Protein AF-A0A327NRW1-F1 (afdb_monomer_lite)

pLDDT: mean 70.69, std 23.87, range [31.91, 97.56]

Organism: NCBI:txid2183553

Structure (mmCIF, N/CA/C/O backbone):
data_AF-A0A327NRW1-F1
#
_entry.id   AF-A0A327NRW1-F1
#
loop_
_atom_site.group_PDB
_atom_site.id
_atom_site.type_symbol
_atom_site.label_atom_id
_atom_site.label_alt_id
_atom_site.label_comp_id
_atom_site.label_asym_id
_atom_site.label_entity_id
_atom_site.label_seq_id
_atom_site.pdbx_PDB_ins_code
_atom_site.Cartn_x
_atom_site.Cartn_y
_atom_site.Cartn_z
_atom_site.occupancy
_atom_site.B_iso_or_equiv
_atom_site.auth_seq_id
_atom_site.auth_comp_id
_atom_site.auth_asym_id
_atom_site.auth_atom_id
_atom_site.pdbx_PDB_model_num
ATOM 1 N N . MET A 1 1 ? 20.428 17.747 -7.944 1.00 42.41 1 MET A N 1
ATOM 2 C CA . MET A 1 1 ? 18.966 17.755 -7.704 1.00 42.41 1 MET A CA 1
ATOM 3 C C . MET A 1 1 ? 18.517 16.409 -7.144 1.00 42.41 1 MET A C 1
ATOM 5 O O . MET A 1 1 ? 18.569 15.405 -7.851 1.00 42.41 1 MET A O 1
ATOM 9 N N . SER A 1 2 ? 18.181 16.353 -5.857 1.00 43.28 2 SER A N 1
ATOM 10 C CA . SER A 1 2 ? 17.461 15.231 -5.246 1.00 43.28 2 SER A CA 1
ATOM 11 C C . SER A 1 2 ? 15.963 15.453 -5.456 1.00 43.28 2 SER A C 1
ATOM 13 O O . SER A 1 2 ? 15.489 16.584 -5.390 1.00 43.28 2 SER A O 1
ATOM 15 N N . VAL A 1 3 ? 15.212 14.392 -5.738 1.00 49.16 3 VAL A N 1
ATOM 16 C CA . VAL A 1 3 ? 13.755 14.446 -5.592 1.00 49.16 3 VAL A CA 1
ATOM 17 C C . VAL A 1 3 ? 13.497 14.293 -4.098 1.00 49.16 3 VAL A C 1
ATOM 19 O O . VAL A 1 3 ? 13.682 13.207 -3.555 1.00 49.16 3 VAL A O 1
ATOM 22 N N . GLN A 1 4 ? 13.158 15.382 -3.407 1.00 65.25 4 GLN A N 1
ATOM 23 C CA . GLN A 1 4 ? 12.749 15.309 -2.005 1.00 65.25 4 GLN A CA 1
ATOM 24 C C . GLN A 1 4 ? 11.258 14.969 -1.968 1.00 65.25 4 GLN A C 1
ATOM 26 O O . GLN A 1 4 ? 10.399 15.845 -2.062 1.00 65.25 4 GLN A O 1
ATOM 31 N N . GLN A 1 5 ? 10.946 13.675 -1.908 1.00 73.31 5 GLN A N 1
ATOM 32 C CA . GLN A 1 5 ? 9.565 13.210 -1.843 1.00 73.31 5 GLN A CA 1
ATOM 33 C C . GLN A 1 5 ? 8.958 13.598 -0.487 1.00 73.31 5 GLN A C 1
ATOM 35 O O . GLN A 1 5 ? 9.492 13.244 0.563 1.00 73.31 5 GLN A O 1
ATOM 40 N N . LYS A 1 6 ? 7.832 14.317 -0.507 1.00 82.19 6 LYS A N 1
ATOM 41 C CA . LYS A 1 6 ? 6.993 14.525 0.679 1.00 82.19 6 LYS A CA 1
ATOM 42 C C . LYS A 1 6 ? 5.921 13.446 0.697 1.00 82.19 6 LYS A C 1
ATOM 44 O O . LYS A 1 6 ? 5.163 13.316 -0.260 1.00 82.19 6 LYS A O 1
ATOM 49 N N . LEU A 1 7 ? 5.883 12.669 1.770 1.00 84.94 7 LEU A N 1
ATOM 50 C CA . LEU A 1 7 ? 4.932 1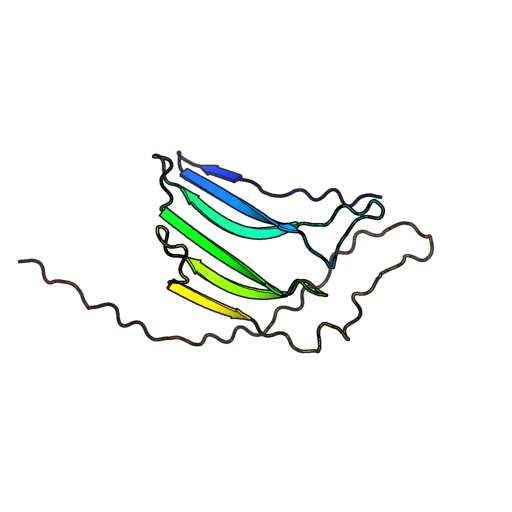1.579 1.951 1.00 84.94 7 LEU A CA 1
ATOM 51 C C . LEU A 1 7 ? 3.948 11.957 3.047 1.00 84.94 7 LEU A C 1
ATOM 53 O O . LEU A 1 7 ? 4.352 12.410 4.118 1.00 84.94 7 LEU A O 1
ATOM 57 N N . VAL A 1 8 ? 2.661 11.743 2.789 1.00 89.31 8 VAL A N 1
ATOM 58 C CA . VAL A 1 8 ? 1.665 11.758 3.858 1.00 89.31 8 VAL A CA 1
ATOM 59 C C . VAL A 1 8 ? 1.898 10.495 4.675 1.00 89.31 8 VAL A C 1
ATOM 61 O O . VAL A 1 8 ? 1.768 9.403 4.139 1.00 89.31 8 VAL A O 1
ATOM 64 N N . SER A 1 9 ? 2.283 10.636 5.941 1.00 91.50 9 SER A N 1
ATOM 65 C CA . SER A 1 9 ? 2.452 9.503 6.861 1.00 91.50 9 SER A CA 1
ATOM 66 C C . SER A 1 9 ? 1.175 9.230 7.650 1.00 91.50 9 SER A C 1
ATOM 68 O O . SER A 1 9 ? 0.811 8.078 7.891 1.00 91.50 9 SER A O 1
ATOM 70 N N . GLN A 1 10 ? 0.474 10.296 8.040 1.00 94.94 10 GLN A N 1
ATOM 71 C CA . GLN A 1 10 ? -0.707 10.217 8.879 1.00 94.94 10 GLN A CA 1
ATOM 72 C C . GLN A 1 10 ? -1.638 11.413 8.674 1.00 94.94 10 GLN A C 1
ATOM 74 O O . GLN A 1 10 ? -1.190 12.540 8.475 1.00 94.94 10 GLN A O 1
ATOM 79 N N . ILE A 1 11 ? -2.938 11.161 8.808 1.00 95.38 11 ILE A N 1
ATOM 80 C CA . ILE A 1 11 ? -3.969 12.179 9.010 1.00 95.38 11 ILE A CA 1
ATOM 81 C C . ILE A 1 11 ? -4.657 11.887 10.345 1.00 95.38 11 ILE A C 1
ATOM 83 O O . ILE A 1 11 ? -5.055 10.749 10.600 1.00 95.38 11 ILE A O 1
ATOM 87 N N . SER A 1 12 ? -4.814 12.908 11.185 1.00 95.25 12 SER A N 1
ATOM 88 C CA . SER A 1 12 ? -5.568 12.824 12.439 1.00 95.25 12 SER A CA 1
ATOM 89 C C . SER A 1 12 ? -6.753 13.780 12.397 1.00 95.25 12 SER A C 1
ATOM 91 O O . SER A 1 12 ? -6.601 14.941 12.023 1.00 95.25 12 SER A O 1
ATOM 93 N N . TRP A 1 13 ? -7.930 13.307 12.795 1.00 92.62 13 TRP A N 1
ATOM 94 C CA . TRP A 1 13 ? -9.150 14.114 12.839 1.00 92.62 13 TRP A CA 1
ATOM 95 C C . TRP A 1 13 ? -10.097 13.556 13.901 1.00 92.62 13 TRP A C 1
ATOM 97 O O . TRP A 1 13 ? -10.395 12.366 13.888 1.00 92.62 13 TRP A O 1
ATOM 107 N N . LYS A 1 14 ? -10.582 14.415 14.811 1.00 93.06 14 LYS A N 1
ATOM 108 C CA . LYS A 1 14 ? -11.551 14.055 15.868 1.00 93.06 14 LYS A CA 1
ATOM 109 C C . LYS A 1 14 ? -11.197 12.736 16.583 1.00 93.06 14 LYS A C 1
ATOM 111 O O . LYS A 1 14 ? -11.999 11.818 16.615 1.00 93.06 14 LYS A O 1
ATOM 116 N N . GLY A 1 15 ? -9.950 12.606 17.043 1.00 88.69 15 GLY A N 1
ATOM 117 C CA . GLY A 1 15 ? -9.437 11.399 17.711 1.00 88.69 15 GLY A CA 1
ATOM 118 C C . GLY A 1 15 ? -9.235 10.168 16.810 1.00 88.69 15 GLY A C 1
ATOM 119 O O . GLY A 1 15 ? -8.553 9.231 17.208 1.00 88.69 15 GLY A O 1
ATOM 120 N N . LYS A 1 16 ? -9.733 10.171 15.572 1.00 94.44 16 LYS A N 1
ATOM 121 C CA . LYS A 1 16 ? -9.493 9.119 14.578 1.00 94.44 16 LYS A CA 1
ATOM 122 C C . LYS A 1 16 ? -8.187 9.371 13.838 1.00 94.44 16 LYS A C 1
ATOM 124 O O . LYS A 1 16 ? -7.759 10.516 13.658 1.00 94.44 16 LYS A O 1
ATOM 129 N N . ARG A 1 17 ? -7.565 8.290 13.371 1.00 97.00 17 ARG A N 1
ATOM 130 C CA . ARG A 1 17 ? -6.234 8.328 12.756 1.00 97.00 17 ARG A CA 1
ATOM 131 C C . ARG A 1 17 ? -6.179 7.458 11.510 1.00 97.00 17 ARG A C 1
ATOM 133 O O . ARG A 1 17 ? -6.556 6.293 11.549 1.00 97.00 17 ARG A O 1
ATOM 140 N N . VAL A 1 18 ? -5.676 8.011 10.414 1.00 97.31 18 VAL A N 1
ATOM 141 C CA . VAL A 1 18 ? -5.418 7.294 9.162 1.00 97.31 18 VAL A CA 1
ATOM 142 C C . VAL A 1 18 ? -3.917 7.261 8.936 1.00 97.31 18 VAL A C 1
ATOM 144 O O . VAL A 1 18 ? -3.292 8.315 8.882 1.00 97.31 18 VAL A O 1
ATOM 147 N N . VAL A 1 19 ? -3.340 6.070 8.826 1.00 97.56 19 VAL A N 1
ATOM 148 C CA . VAL A 1 19 ? -1.905 5.845 8.612 1.00 97.56 19 VAL A CA 1
ATOM 149 C C . VAL A 1 19 ? -1.677 5.363 7.193 1.00 97.56 19 VAL A C 1
ATOM 151 O O . VAL A 1 19 ? -2.399 4.486 6.716 1.00 97.56 19 VAL A O 1
ATOM 154 N N . PHE A 1 20 ? -0.651 5.909 6.556 1.00 97.31 20 PHE A N 1
ATOM 155 C CA . PHE A 1 20 ? -0.240 5.585 5.199 1.00 97.31 20 PHE A CA 1
ATOM 156 C C . PHE A 1 20 ? 1.133 4.915 5.262 1.00 97.31 20 PHE A C 1
ATOM 158 O O . PHE A 1 20 ? 2.140 5.544 5.588 1.00 97.31 20 PHE A O 1
ATOM 165 N N . GLU A 1 21 ? 1.169 3.617 4.989 1.00 96.56 21 GLU A N 1
ATOM 166 C CA . GLU A 1 21 ? 2.403 2.836 4.944 1.00 96.56 21 GLU A CA 1
ATOM 167 C C . GLU A 1 21 ? 2.939 2.799 3.518 1.00 96.56 21 GLU A C 1
ATOM 169 O O . GLU A 1 21 ? 2.177 2.875 2.553 1.00 96.56 21 GLU A O 1
ATOM 174 N N . THR A 1 22 ? 4.259 2.686 3.375 1.00 95.19 22 THR A N 1
ATOM 175 C CA . THR A 1 22 ? 4.907 2.697 2.063 1.00 95.19 22 THR A CA 1
ATOM 176 C C . THR A 1 22 ? 5.909 1.562 1.896 1.00 95.19 22 THR A C 1
ATOM 178 O O . THR A 1 22 ? 6.393 0.996 2.874 1.00 95.19 22 THR A O 1
ATOM 181 N N . ILE A 1 23 ? 6.217 1.241 0.643 1.00 94.25 23 ILE A N 1
ATOM 182 C CA . ILE A 1 23 ? 7.302 0.351 0.215 1.00 94.25 23 ILE A CA 1
ATOM 183 C C . ILE A 1 23 ? 8.272 1.113 -0.686 1.00 94.25 23 ILE A C 1
ATOM 185 O O . ILE A 1 23 ? 7.924 2.146 -1.258 1.00 94.25 23 ILE A O 1
ATOM 189 N N . ASP A 1 24 ? 9.488 0.596 -0.822 1.00 91.69 24 ASP A N 1
ATOM 190 C CA . ASP A 1 24 ? 10.456 1.104 -1.789 1.00 91.69 24 ASP A CA 1
ATOM 191 C C . ASP A 1 24 ? 10.077 0.747 -3.221 1.00 91.69 24 ASP A C 1
ATOM 193 O O . ASP A 1 24 ? 9.628 -0.361 -3.500 1.00 91.69 24 ASP A O 1
ATOM 197 N N . ARG A 1 25 ? 10.317 1.679 -4.136 1.00 86.62 25 ARG A N 1
ATOM 198 C CA . ARG A 1 25 ? 10.203 1.489 -5.579 1.00 86.62 25 ARG A CA 1
ATOM 199 C C . ARG A 1 25 ? 11.547 1.081 -6.166 1.00 86.62 25 ARG A C 1
ATOM 201 O O . ARG A 1 25 ? 12.557 1.726 -5.884 1.00 86.62 25 ARG A O 1
ATOM 208 N N . ASN A 1 26 ? 11.567 0.046 -6.998 1.00 83.81 26 ASN A N 1
ATOM 209 C CA . ASN A 1 26 ? 12.793 -0.387 -7.670 1.00 83.81 26 ASN A CA 1
ATOM 210 C C . ASN A 1 26 ? 13.075 0.396 -8.961 1.00 83.81 26 ASN A C 1
ATOM 212 O O . ASN A 1 26 ? 14.234 0.540 -9.340 1.00 83.81 26 ASN A O 1
ATOM 216 N N . ASP A 1 27 ? 12.042 0.977 -9.570 1.00 73.06 27 ASP A N 1
ATOM 217 C CA . ASP A 1 27 ? 12.127 1.728 -10.826 1.00 73.06 27 ASP A CA 1
ATOM 218 C C . ASP A 1 27 ? 12.595 3.179 -10.682 1.00 73.06 27 ASP A C 1
ATOM 220 O O . ASP A 1 27 ? 13.000 3.801 -11.664 1.00 73.06 27 ASP A O 1
ATOM 224 N N . LEU A 1 28 ? 12.520 3.744 -9.476 1.00 75.25 28 LEU A N 1
ATOM 225 C CA . LEU A 1 28 ? 12.750 5.166 -9.259 1.00 75.25 28 LEU A CA 1
ATOM 226 C C . LEU A 1 28 ? 13.638 5.409 -8.042 1.00 75.25 28 LEU A C 1
ATOM 228 O O . LEU A 1 28 ? 13.246 5.180 -6.898 1.00 75.25 28 LEU A O 1
ATOM 232 N N . TYR A 1 29 ? 14.827 5.950 -8.295 1.00 77.00 29 TYR A N 1
ATOM 233 C CA . TYR A 1 29 ? 15.805 6.278 -7.267 1.00 77.00 29 TYR A CA 1
ATOM 234 C C . TYR A 1 29 ? 16.615 7.525 -7.634 1.00 77.00 29 TYR A C 1
ATOM 236 O O . TYR A 1 29 ? 16.752 7.923 -8.792 1.00 77.00 29 TYR A O 1
ATOM 244 N N . THR A 1 30 ? 17.138 8.193 -6.611 1.00 68.19 30 THR A N 1
ATOM 245 C CA . THR A 1 30 ? 18.031 9.341 -6.778 1.00 68.19 30 THR A CA 1
ATOM 246 C C . THR A 1 30 ? 19.430 8.891 -7.209 1.00 68.19 30 THR A C 1
ATOM 248 O O . THR A 1 30 ? 19.803 7.735 -7.058 1.00 68.19 30 THR A O 1
ATOM 251 N N . THR A 1 31 ? 20.267 9.827 -7.669 1.00 67.25 31 THR A N 1
ATOM 252 C CA . THR A 1 31 ? 21.677 9.544 -8.013 1.00 67.25 31 THR A CA 1
ATOM 253 C C . THR A 1 31 ? 22.482 8.988 -6.831 1.00 67.25 31 THR A C 1
ATOM 255 O O . THR A 1 31 ? 23.459 8.289 -7.051 1.00 67.25 31 THR A O 1
ATOM 258 N N . GLY A 1 32 ? 22.065 9.266 -5.591 1.00 71.00 32 GLY A N 1
ATOM 259 C CA . GLY A 1 32 ? 22.673 8.707 -4.378 1.00 71.00 32 GLY A CA 1
ATOM 260 C C . GLY A 1 32 ? 22.082 7.361 -3.940 1.00 71.00 32 GLY A C 1
ATOM 261 O O . GLY A 1 32 ? 22.279 6.972 -2.798 1.00 71.00 32 GLY A O 1
ATOM 262 N N . GLY A 1 33 ? 21.293 6.688 -4.785 1.00 71.81 33 GLY A N 1
ATOM 263 C CA . GLY A 1 33 ? 20.717 5.368 -4.495 1.00 71.81 33 GLY A CA 1
ATOM 264 C C . GLY A 1 33 ? 19.476 5.370 -3.595 1.00 71.81 33 GLY A C 1
ATOM 265 O O . GLY A 1 33 ? 18.895 4.316 -3.357 1.00 71.81 33 GLY A O 1
ATOM 266 N N . VA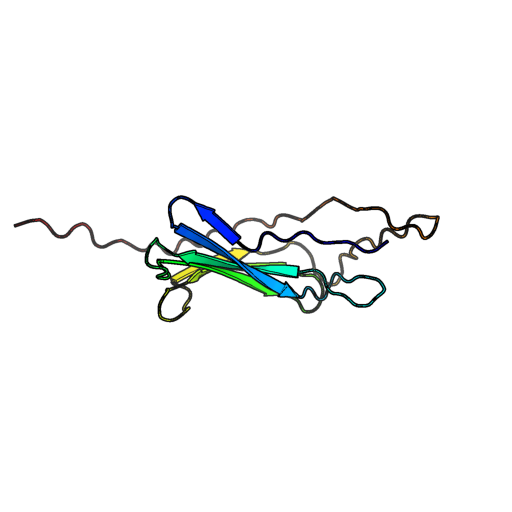L A 1 34 ? 19.021 6.534 -3.115 1.00 77.62 34 VAL A N 1
ATOM 267 C CA . VAL A 1 34 ? 17.783 6.625 -2.319 1.00 77.62 34 VAL A CA 1
ATOM 268 C C . VAL A 1 34 ? 16.579 6.321 -3.206 1.00 77.62 34 VAL A C 1
ATOM 270 O O . VAL A 1 34 ? 16.332 7.061 -4.162 1.00 77.62 34 VAL A O 1
ATOM 273 N N . LYS A 1 35 ? 15.839 5.260 -2.878 1.00 82.25 35 LYS A N 1
ATOM 274 C CA . LYS A 1 35 ? 14.629 4.830 -3.587 1.00 82.25 35 LYS A CA 1
ATOM 275 C C . LYS A 1 35 ? 13.433 5.718 -3.250 1.00 82.25 35 LYS A C 1
ATOM 277 O O . LYS A 1 35 ? 13.273 6.173 -2.117 1.00 82.25 35 LYS A O 1
ATOM 282 N N . ALA A 1 36 ? 12.593 5.964 -4.247 1.00 84.69 36 ALA A N 1
ATOM 283 C CA . ALA A 1 36 ? 11.287 6.568 -4.039 1.00 84.69 36 ALA A CA 1
ATOM 284 C C . ALA A 1 36 ? 10.353 5.578 -3.330 1.00 84.69 36 ALA A C 1
ATOM 286 O O . ALA A 1 36 ? 10.566 4.366 -3.359 1.00 84.69 36 ALA A O 1
ATOM 287 N N . LYS A 1 37 ? 9.295 6.095 -2.709 1.00 87.31 37 LYS A N 1
ATOM 288 C CA . LYS A 1 37 ? 8.314 5.293 -1.976 1.00 87.31 37 LYS A CA 1
ATOM 289 C C . LYS A 1 37 ? 6.981 5.221 -2.719 1.00 87.31 37 LYS A C 1
ATOM 291 O O . LYS A 1 37 ? 6.562 6.203 -3.338 1.00 87.31 37 LYS A O 1
ATOM 296 N N . ALA A 1 38 ? 6.311 4.077 -2.618 1.00 89.94 38 ALA A N 1
ATOM 297 C CA . ALA A 1 38 ? 4.943 3.845 -3.078 1.00 89.94 38 ALA A CA 1
ATOM 298 C C . ALA A 1 38 ? 4.041 3.455 -1.905 1.00 89.94 38 ALA A C 1
ATOM 300 O O . ALA A 1 38 ? 4.499 2.810 -0.966 1.00 89.94 38 ALA A O 1
ATOM 301 N N . LEU A 1 39 ? 2.767 3.843 -1.947 1.00 94.06 39 LEU A N 1
ATOM 302 C CA . LEU A 1 39 ? 1.790 3.524 -0.905 1.00 94.06 39 LEU A CA 1
ATOM 303 C C . LEU A 1 39 ? 1.508 2.019 -0.884 1.00 94.06 39 LEU A C 1
ATOM 305 O O . LEU A 1 39 ? 1.041 1.492 -1.883 1.00 94.06 39 LEU A O 1
ATOM 309 N N . SER A 1 40 ? 1.734 1.344 0.239 1.00 95.88 40 SER A N 1
ATOM 310 C CA . SER A 1 40 ? 1.483 -0.096 0.397 1.00 95.88 40 SER A CA 1
ATOM 311 C C . SER A 1 40 ? 0.227 -0.398 1.202 1.00 95.88 40 SER A C 1
ATOM 313 O O . SER A 1 40 ? -0.428 -1.420 0.985 1.00 95.88 40 SER A O 1
ATOM 315 N N . ARG A 1 41 ? -0.133 0.482 2.141 1.00 96.56 41 ARG A N 1
ATOM 316 C CA . ARG A 1 41 ? -1.311 0.276 2.979 1.00 96.56 41 ARG A CA 1
ATOM 317 C C . ARG A 1 41 ? -1.898 1.581 3.487 1.00 96.56 41 ARG A C 1
ATOM 319 O O . ARG A 1 41 ? -1.172 2.512 3.821 1.00 96.56 41 ARG A O 1
ATOM 326 N N . ILE A 1 42 ? -3.218 1.603 3.624 1.00 97.56 42 ILE A N 1
ATOM 327 C CA . ILE A 1 42 ? -3.940 2.604 4.410 1.00 97.56 42 ILE A CA 1
ATOM 328 C C . ILE A 1 42 ? -4.580 1.887 5.594 1.00 97.56 42 ILE A C 1
ATOM 330 O O . ILE A 1 42 ? -5.344 0.941 5.396 1.00 97.56 42 ILE A O 1
ATOM 334 N N . LYS A 1 43 ? -4.295 2.333 6.818 1.00 97.44 43 LYS A N 1
ATOM 335 C CA . LYS A 1 43 ? -4.899 1.812 8.054 1.00 97.44 43 LYS A CA 1
ATOM 336 C C . LYS A 1 43 ? -5.721 2.895 8.729 1.00 97.44 43 LYS A C 1
ATOM 338 O O . LYS A 1 43 ? -5.234 4.004 8.919 1.00 97.44 43 LYS A O 1
ATOM 343 N N . VAL A 1 44 ? -6.945 2.567 9.121 1.00 96.81 44 VAL A N 1
ATOM 344 C CA . VAL A 1 44 ? -7.848 3.483 9.822 1.00 96.81 44 VAL A CA 1
ATOM 345 C C . VAL A 1 44 ? -8.031 3.002 11.251 1.00 96.81 44 VAL A C 1
ATOM 347 O O . VAL A 1 44 ? -8.456 1.868 11.477 1.00 96.81 44 VAL A O 1
ATOM 350 N N . TYR A 1 45 ? -7.751 3.887 12.196 1.00 97.50 45 TYR A N 1
ATOM 351 C CA . TYR A 1 45 ? -7.898 3.678 13.626 1.00 97.50 45 TYR A CA 1
ATOM 352 C C . TYR A 1 45 ? -9.007 4.572 14.181 1.00 97.50 45 TYR A C 1
ATOM 354 O O . TYR A 1 45 ? -9.160 5.726 13.759 1.00 97.50 45 TYR A O 1
ATOM 362 N N . ASN A 1 46 ? -9.781 4.032 15.120 1.00 96.69 46 ASN A N 1
ATOM 363 C CA . ASN A 1 46 ? -10.765 4.801 15.877 1.00 96.69 46 ASN A CA 1
ATOM 364 C C . ASN A 1 46 ? -10.107 5.587 17.030 1.00 96.69 46 ASN A C 1
ATOM 366 O O . ASN A 1 46 ? -8.888 5.588 17.192 1.00 96.69 46 ASN A O 1
ATOM 370 N N . GLU A 1 47 ? -10.940 6.255 17.826 1.00 96.06 47 GLU A N 1
ATOM 371 C CA . GLU A 1 47 ? -10.534 7.094 18.964 1.00 96.06 47 GLU A CA 1
ATOM 372 C C . GLU A 1 47 ? -9.874 6.291 20.096 1.00 96.06 47 GLU A C 1
ATOM 374 O O . GLU A 1 47 ? -9.038 6.821 20.821 1.00 96.06 47 GLU A O 1
ATOM 379 N N . ASN A 1 48 ? -10.159 4.989 20.172 1.00 96.50 48 ASN A N 1
ATOM 380 C CA . ASN A 1 48 ? -9.543 4.051 21.112 1.00 96.50 48 ASN A CA 1
ATOM 381 C C . ASN A 1 48 ? -8.239 3.437 20.568 1.00 96.50 48 ASN A C 1
ATOM 383 O O . ASN A 1 48 ? -7.710 2.489 21.141 1.00 96.50 48 ASN A O 1
ATOM 387 N N . ASN A 1 49 ? -7.723 3.952 19.444 1.00 94.88 49 ASN A N 1
ATOM 388 C CA . ASN A 1 49 ? -6.559 3.426 18.726 1.00 94.88 49 ASN A CA 1
ATOM 389 C C . ASN A 1 49 ? -6.717 1.962 18.257 1.00 94.88 49 ASN A C 1
ATOM 391 O O . ASN A 1 49 ? -5.734 1.252 18.044 1.00 94.88 49 ASN A O 1
ATOM 395 N N . GLU A 1 50 ? -7.950 1.514 18.026 1.00 96.06 50 GLU A N 1
ATOM 396 C CA . GLU A 1 50 ? -8.243 0.193 17.474 1.00 96.06 50 GLU A CA 1
ATOM 397 C C . GLU A 1 50 ? -8.318 0.262 15.946 1.00 96.06 50 GLU A C 1
ATOM 399 O O . GLU A 1 50 ? -8.939 1.165 15.376 1.00 96.06 50 GLU A O 1
ATOM 404 N N . LEU A 1 51 ? -7.712 -0.714 15.264 1.00 95.88 51 LEU A N 1
ATOM 405 C CA . LEU A 1 51 ? -7.776 -0.828 13.808 1.00 95.88 51 LEU A CA 1
ATOM 406 C C . LEU A 1 51 ? -9.197 -1.214 13.374 1.00 95.88 51 LEU A C 1
ATOM 408 O O . LEU A 1 51 ? -9.665 -2.323 13.636 1.00 95.88 51 LEU A O 1
ATOM 412 N N . VAL A 1 52 ? -9.875 -0.322 12.654 1.00 95.56 52 VAL A N 1
ATOM 413 C CA . VAL A 1 52 ? -11.253 -0.554 12.193 1.00 95.56 52 VAL A CA 1
ATOM 414 C C . VAL A 1 52 ? -11.329 -0.981 10.735 1.00 95.56 52 VAL A C 1
ATOM 416 O O . VAL A 1 52 ? -12.215 -1.755 10.372 1.00 95.56 52 VAL A O 1
ATOM 419 N N . ARG A 1 53 ? -10.412 -0.499 9.891 1.00 95.31 53 ARG A N 1
ATOM 420 C CA . ARG A 1 53 ? -10.350 -0.816 8.458 1.00 95.31 53 ARG A CA 1
ATOM 421 C C . ARG A 1 53 ? -8.914 -0.749 7.962 1.00 95.31 53 ARG A C 1
ATOM 423 O O . ARG A 1 53 ? -8.123 0.055 8.452 1.00 95.31 53 ARG A O 1
ATOM 430 N N . GLN A 1 54 ? -8.611 -1.537 6.938 1.00 97.12 54 GLN A N 1
ATOM 431 C CA . GLN A 1 54 ? -7.368 -1.403 6.191 1.00 97.12 54 GLN A CA 1
ATOM 432 C C . GLN A 1 54 ? -7.546 -1.741 4.710 1.00 97.12 54 GLN A C 1
ATOM 434 O O . GLN A 1 54 ? -8.348 -2.604 4.347 1.00 97.12 54 GLN A O 1
ATOM 439 N N . ILE A 1 55 ? -6.782 -1.037 3.878 1.00 96.81 55 ILE A N 1
ATOM 440 C CA . ILE A 1 55 ? -6.700 -1.216 2.429 1.00 96.81 55 ILE A CA 1
ATOM 441 C C . ILE A 1 55 ? -5.248 -1.543 2.086 1.00 96.81 55 ILE A C 1
ATOM 443 O O . ILE A 1 55 ? -4.358 -0.780 2.463 1.00 96.81 55 ILE A O 1
ATOM 447 N N . GLY A 1 56 ? -5.011 -2.661 1.406 1.00 96.44 56 GLY A N 1
ATOM 448 C CA . GLY A 1 56 ? -3.708 -3.081 0.897 1.00 96.44 56 GLY A CA 1
ATOM 449 C C . GLY A 1 56 ? -3.546 -2.771 -0.589 1.00 96.44 56 GLY A C 1
ATOM 450 O O . GLY A 1 56 ? -4.513 -2.842 -1.348 1.00 96.44 56 GLY A O 1
ATOM 451 N N . PHE A 1 57 ? -2.317 -2.448 -0.981 1.00 95.44 57 PHE A N 1
ATOM 452 C CA . PHE A 1 57 ? -1.909 -2.182 -2.355 1.00 95.44 57 PHE A CA 1
ATOM 453 C C . PHE A 1 57 ? -0.759 -3.126 -2.699 1.00 95.44 57 PHE A C 1
ATOM 455 O O . PHE A 1 57 ? 0.317 -3.039 -2.104 1.00 95.44 57 PHE A O 1
ATOM 462 N N . ASP A 1 58 ? -0.998 -4.029 -3.642 1.00 93.25 58 ASP A N 1
ATOM 463 C CA . ASP A 1 58 ? -0.014 -5.006 -4.095 1.00 93.25 58 ASP A CA 1
ATOM 464 C C . ASP A 1 58 ? 0.536 -4.587 -5.450 1.00 93.25 58 ASP A C 1
ATOM 466 O O . ASP A 1 58 ? -0.231 -4.268 -6.361 1.00 93.25 58 ASP A O 1
ATOM 470 N N . TYR A 1 59 ? 1.859 -4.627 -5.584 1.00 90.00 59 TYR A N 1
ATOM 471 C CA . TYR A 1 59 ? 2.551 -4.190 -6.787 1.00 90.00 59 TYR A CA 1
ATOM 472 C C . TYR A 1 59 ? 3.426 -5.296 -7.368 1.00 90.00 59 TYR A C 1
ATOM 474 O O . TYR A 1 59 ? 4.073 -6.026 -6.616 1.00 90.00 59 TYR A O 1
ATOM 482 N N . ASP A 1 60 ? 3.540 -5.332 -8.697 1.00 85.88 60 ASP A N 1
ATOM 483 C CA . ASP A 1 60 ? 4.775 -5.805 -9.315 1.00 85.88 60 ASP A CA 1
ATOM 484 C C . ASP A 1 60 ? 5.809 -4.695 -9.166 1.00 85.88 60 ASP A C 1
ATOM 486 O O . ASP A 1 60 ? 5.549 -3.537 -9.493 1.00 85.88 60 ASP A O 1
ATOM 490 N N . ASN A 1 61 ? 6.966 -5.037 -8.623 1.00 87.19 61 ASN A N 1
ATOM 491 C CA . ASN A 1 61 ? 8.040 -4.091 -8.352 1.00 87.19 61 ASN A CA 1
ATOM 492 C C . ASN A 1 61 ? 9.387 -4.671 -8.793 1.00 87.19 61 ASN A C 1
ATOM 494 O O . ASN A 1 61 ? 10.415 -4.341 -8.211 1.00 87.19 61 ASN A O 1
ATOM 498 N N . ARG A 1 62 ? 9.400 -5.610 -9.746 1.00 81.25 62 ARG A N 1
ATOM 499 C CA . ARG A 1 62 ? 10.648 -6.178 -10.280 1.00 81.25 62 ARG A CA 1
ATOM 500 C C . ARG A 1 62 ? 11.349 -5.185 -11.201 1.00 81.25 62 ARG A C 1
ATOM 502 O O . ARG A 1 62 ? 12.506 -4.861 -10.956 1.00 81.25 62 ARG A O 1
ATOM 509 N N . ASP A 1 63 ? 10.598 -4.658 -12.164 1.00 74.88 63 ASP A N 1
ATOM 510 C CA . ASP A 1 63 ? 11.041 -3.621 -13.093 1.00 74.88 63 ASP A CA 1
ATOM 511 C C . ASP A 1 63 ? 10.305 -2.316 -12.772 1.00 74.88 63 ASP A C 1
ATOM 513 O O . ASP A 1 63 ? 10.573 -1.692 -11.746 1.00 74.88 63 ASP A O 1
ATOM 517 N N . ARG A 1 64 ? 9.332 -1.924 -13.603 1.00 76.44 64 ARG A N 1
ATOM 518 C CA . ARG A 1 64 ? 8.450 -0.779 -13.360 1.00 76.44 64 ARG A CA 1
ATOM 519 C C . ARG A 1 64 ? 7.440 -1.100 -12.262 1.00 76.44 64 ARG A C 1
ATOM 521 O O . ARG A 1 64 ? 6.830 -2.166 -12.286 1.00 76.44 64 ARG A O 1
ATOM 528 N N . LEU A 1 65 ? 7.213 -0.159 -11.343 1.00 80.12 65 LEU A N 1
ATOM 529 C CA . LEU A 1 65 ? 6.179 -0.329 -10.327 1.00 80.12 65 LEU A CA 1
ATOM 530 C C . LEU A 1 65 ? 4.796 -0.348 -10.997 1.00 80.12 65 LEU A C 1
ATOM 532 O O . LEU A 1 65 ? 4.405 0.623 -11.648 1.00 80.12 65 LEU A O 1
ATOM 536 N N . GLN A 1 66 ? 4.045 -1.427 -10.799 1.00 81.50 66 GLN A N 1
ATOM 537 C CA . GLN A 1 66 ? 2.697 -1.601 -11.339 1.00 81.50 66 GLN A CA 1
ATOM 538 C C . GLN A 1 66 ? 1.757 -2.075 -10.244 1.00 81.50 66 GLN A C 1
ATOM 540 O O . GLN A 1 66 ? 2.025 -3.091 -9.611 1.00 81.50 66 GLN A O 1
ATOM 545 N N . LEU A 1 67 ? 0.658 -1.359 -10.011 1.00 85.31 67 LEU A N 1
ATOM 546 C CA . LEU A 1 67 ? -0.341 -1.768 -9.027 1.00 85.31 67 LEU A CA 1
ATOM 547 C C . LEU A 1 67 ? -1.107 -2.967 -9.585 1.00 85.31 67 LEU A C 1
ATOM 549 O O . LEU A 1 67 ? -1.946 -2.806 -10.455 1.00 85.31 67 LEU A O 1
ATOM 553 N N . GLN A 1 68 ? -0.845 -4.166 -9.080 1.00 83.06 68 GLN A N 1
ATOM 554 C CA . GLN A 1 68 ? -1.543 -5.376 -9.512 1.00 83.06 68 GLN A CA 1
ATOM 555 C C . GLN A 1 68 ? -2.924 -5.480 -8.874 1.00 83.06 68 GLN A C 1
ATOM 557 O O . GLN A 1 68 ? -3.886 -5.895 -9.522 1.00 83.06 68 GLN A O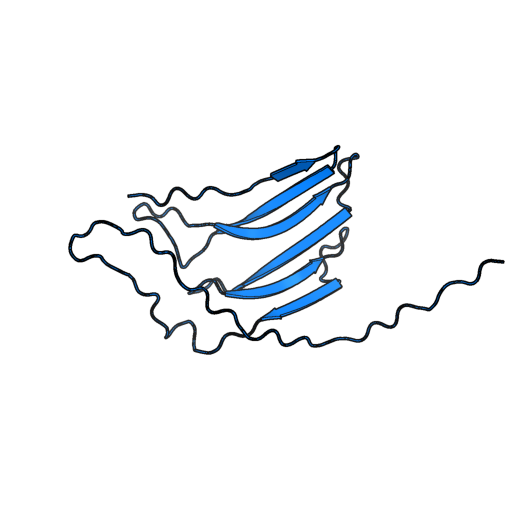 1
ATOM 562 N N . SER A 1 69 ? -3.038 -5.121 -7.591 1.00 85.94 69 SER A N 1
ATOM 563 C CA . SER A 1 69 ? -4.330 -5.157 -6.915 1.00 85.94 69 SER A CA 1
ATOM 564 C C . SER A 1 69 ? -4.457 -4.180 -5.755 1.00 85.94 69 SER A C 1
ATOM 566 O O . SER A 1 69 ? -3.495 -3.891 -5.047 1.00 85.94 69 SER A O 1
ATOM 568 N N . LEU A 1 70 ? -5.685 -3.722 -5.536 1.00 91.75 70 LEU A N 1
ATOM 569 C CA . LEU A 1 70 ? -6.131 -3.033 -4.333 1.00 91.75 70 LEU A CA 1
ATOM 570 C C . LEU A 1 70 ? -7.073 -3.966 -3.584 1.00 91.75 70 LEU A C 1
ATOM 572 O O . LEU A 1 70 ? -7.985 -4.530 -4.185 1.00 91.75 70 LEU A O 1
ATOM 576 N N . SER A 1 71 ? -6.904 -4.116 -2.275 1.00 92.75 71 SER A N 1
ATOM 577 C CA . SER A 1 71 ? -7.769 -4.991 -1.485 1.00 92.75 71 SER A CA 1
ATOM 578 C C . SER A 1 71 ? -8.205 -4.385 -0.162 1.00 92.75 71 SER A C 1
ATOM 580 O O . SER A 1 71 ? -7.435 -3.722 0.523 1.00 92.75 71 SER A O 1
ATOM 582 N N . PHE A 1 72 ? -9.452 -4.643 0.225 1.00 93.31 72 PHE A N 1
ATOM 583 C CA . PHE A 1 72 ? -9.895 -4.476 1.602 1.00 93.31 72 PHE A CA 1
ATOM 584 C C . PHE A 1 72 ? -9.446 -5.699 2.395 1.00 93.31 72 PHE A C 1
ATOM 586 O O . PHE A 1 72 ? -9.772 -6.833 2.032 1.00 93.31 72 PHE A O 1
ATOM 593 N N . LEU A 1 73 ? -8.695 -5.466 3.467 1.00 94.50 73 LEU A N 1
ATOM 594 C CA . LEU A 1 73 ? -8.133 -6.531 4.288 1.00 94.50 73 LEU A CA 1
ATOM 595 C C . LEU A 1 73 ? -8.956 -6.706 5.564 1.00 94.50 73 LEU A C 1
ATOM 597 O O . LEU A 1 73 ? -9.394 -5.728 6.182 1.00 94.50 73 LEU A O 1
ATOM 601 N N . ASP A 1 74 ? -9.129 -7.954 5.987 1.00 93.50 74 ASP A N 1
ATOM 602 C CA . ASP A 1 74 ? -9.656 -8.262 7.307 1.00 93.50 74 ASP A CA 1
ATOM 603 C C . ASP A 1 74 ? -8.694 -7.727 8.377 1.00 93.50 74 ASP A C 1
ATOM 605 O O . ASP A 1 74 ? -7.473 -7.862 8.277 1.00 93.50 74 ASP A O 1
ATOM 609 N N . ARG A 1 75 ? -9.235 -7.077 9.407 1.00 90.44 75 ARG A N 1
ATOM 610 C CA . ARG A 1 75 ? -8.425 -6.388 10.425 1.00 90.44 75 ARG A CA 1
ATOM 611 C C . ARG A 1 75 ? -7.644 -7.346 11.329 1.00 90.44 75 ARG A C 1
ATOM 613 O O . ARG A 1 75 ? -6.605 -6.943 11.837 1.00 90.44 75 ARG A O 1
ATOM 620 N N . ALA A 1 76 ? -8.140 -8.567 11.542 1.00 90.25 76 ALA A N 1
ATOM 621 C CA . ALA A 1 76 ? -7.529 -9.532 12.454 1.00 90.25 76 ALA A CA 1
ATOM 622 C C . ALA A 1 76 ? -6.497 -10.409 11.736 1.00 90.25 76 ALA A C 1
ATOM 624 O O . ALA A 1 76 ? -5.430 -10.688 12.273 1.00 90.25 76 ALA A O 1
ATOM 625 N N . THR A 1 77 ? -6.805 -10.815 10.506 1.00 92.75 77 THR A N 1
ATOM 626 C CA . THR A 1 77 ? -6.026 -11.815 9.764 1.00 92.75 77 THR A CA 1
ATOM 627 C C . THR A 1 77 ? -5.173 -11.232 8.641 1.00 92.75 77 THR A C 1
ATOM 629 O O . THR A 1 77 ? -4.289 -11.917 8.142 1.00 92.75 77 THR A O 1
ATOM 632 N N . ASN A 1 78 ? -5.405 -9.978 8.229 1.00 91.00 78 ASN A N 1
ATOM 633 C CA . ASN A 1 78 ? -4.855 -9.379 7.002 1.00 91.00 78 ASN A CA 1
ATOM 634 C C . ASN A 1 78 ? -5.233 -10.117 5.705 1.00 91.00 78 ASN A C 1
ATOM 636 O O . ASN A 1 78 ? -4.674 -9.820 4.650 1.00 91.00 78 ASN A O 1
ATOM 640 N N . ASN A 1 79 ? -6.189 -11.046 5.752 1.00 93.25 79 ASN A N 1
ATOM 641 C CA . ASN A 1 79 ? -6.661 -11.731 4.556 1.00 93.25 79 ASN A CA 1
ATOM 642 C C . ASN A 1 79 ? -7.452 -10.768 3.663 1.00 93.25 79 ASN A C 1
ATOM 644 O O . ASN A 1 79 ? -8.177 -9.900 4.155 1.00 93.25 79 ASN A O 1
ATOM 648 N N . LYS A 1 80 ? -7.337 -10.927 2.340 1.00 91.69 80 LYS A N 1
ATOM 649 C CA . LYS A 1 80 ? -8.088 -10.119 1.368 1.00 91.69 80 LYS A CA 1
ATOM 650 C C . LYS A 1 80 ? -9.568 -10.513 1.420 1.00 91.69 80 LYS A C 1
ATOM 652 O O . LYS A 1 80 ? -9.921 -11.627 1.051 1.00 91.69 80 LYS A O 1
ATOM 657 N N . VAL A 1 81 ? -10.426 -9.598 1.869 1.00 92.50 81 VAL A N 1
ATOM 658 C CA . VAL A 1 81 ? -11.891 -9.785 1.922 1.00 92.50 81 VAL A CA 1
ATOM 659 C C . VAL A 1 81 ? -12.527 -9.413 0.587 1.00 92.50 81 VAL A C 1
ATOM 661 O O . VAL A 1 81 ? -13.476 -10.042 0.130 1.00 92.50 81 VAL A O 1
ATOM 664 N N . GLN A 1 82 ? -11.982 -8.381 -0.049 1.00 88.50 82 GLN A N 1
ATOM 665 C CA . GLN A 1 82 ? -12.378 -7.930 -1.371 1.00 88.50 82 GLN A CA 1
ATOM 666 C C . GLN A 1 82 ? -11.136 -7.417 -2.083 1.00 88.50 82 GLN A C 1
ATOM 668 O O . GLN A 1 82 ? -10.348 -6.696 -1.477 1.00 88.50 82 GLN A O 1
ATOM 673 N N . ALA A 1 83 ? -10.965 -7.774 -3.351 1.00 85.12 83 ALA A N 1
ATOM 674 C CA . ALA A 1 83 ? -9.834 -7.343 -4.158 1.00 85.12 83 ALA A CA 1
ATOM 675 C C . ALA A 1 83 ? -10.308 -6.832 -5.519 1.00 85.12 83 ALA A C 1
ATOM 677 O O . ALA A 1 83 ? -11.260 -7.354 -6.097 1.00 85.12 83 ALA A O 1
ATOM 678 N N . TYR A 1 84 ? -9.614 -5.817 -6.009 1.00 81.69 84 TYR A N 1
ATOM 679 C CA . TYR A 1 84 ? -9.747 -5.232 -7.331 1.00 81.69 84 TYR A CA 1
ATOM 680 C C . TYR A 1 84 ? -8.398 -5.383 -8.010 1.00 81.69 84 TYR A C 1
ATOM 682 O O . TYR A 1 84 ? -7.386 -4.975 -7.444 1.00 81.69 84 TYR A O 1
ATOM 690 N N . THR A 1 85 ? -8.377 -6.000 -9.182 1.00 80.12 85 THR A N 1
ATOM 691 C CA . THR A 1 85 ? -7.156 -6.203 -9.959 1.00 80.12 85 THR A CA 1
ATOM 692 C C . THR A 1 85 ? -7.079 -5.183 -11.080 1.00 80.12 85 THR A C 1
ATOM 694 O O . THR A 1 85 ? -8.110 -4.736 -11.589 1.00 80.12 85 THR A O 1
ATOM 697 N N . PHE A 1 86 ? -5.859 -4.831 -11.462 1.00 70.62 86 PHE A N 1
ATOM 698 C CA . PHE A 1 86 ? -5.599 -3.920 -12.565 1.00 70.62 86 PHE A CA 1
ATOM 699 C C . PHE A 1 86 ? -4.721 -4.620 -13.589 1.00 70.62 86 PHE A C 1
ATOM 701 O O . PHE A 1 86 ? -3.719 -5.239 -13.236 1.00 70.62 86 PHE A O 1
ATOM 708 N N . ASP A 1 87 ? -5.103 -4.474 -14.851 1.00 62.78 87 ASP A N 1
ATOM 709 C CA . ASP A 1 87 ? -4.333 -4.948 -15.988 1.00 62.78 87 ASP A CA 1
ATOM 710 C C . ASP A 1 87 ? -3.814 -3.741 -16.771 1.00 62.78 87 ASP A C 1
ATOM 712 O O . ASP A 1 87 ? -4.492 -2.715 -16.910 1.00 62.78 87 ASP A O 1
ATOM 716 N N . TYR A 1 88 ? -2.599 -3.869 -17.292 1.00 62.31 88 TYR A N 1
ATOM 717 C CA . TYR A 1 88 ? -1.928 -2.822 -18.052 1.00 62.31 88 TYR A CA 1
ATOM 718 C C . TYR A 1 88 ? -1.745 -3.277 -19.499 1.00 62.31 88 TYR A C 1
ATOM 720 O O . TYR A 1 88 ? -1.342 -4.408 -19.758 1.00 62.31 88 TYR A O 1
ATOM 728 N N . TYR A 1 89 ? -2.036 -2.388 -20.452 1.00 48.03 89 TYR A N 1
ATOM 729 C CA . TYR A 1 89 ? -1.732 -2.634 -21.860 1.00 48.03 89 TYR A CA 1
ATOM 730 C C . TYR A 1 89 ? -0.246 -2.381 -22.121 1.00 48.03 89 TYR A C 1
ATOM 732 O O . TYR A 1 89 ? 0.251 -1.279 -21.882 1.00 48.03 89 TYR A O 1
ATOM 740 N N . GLY A 1 90 ? 0.434 -3.394 -22.657 1.00 51.91 90 GLY A N 1
ATOM 741 C CA . GLY A 1 90 ? 1.843 -3.336 -23.042 1.00 51.91 90 GLY A CA 1
ATOM 742 C C . GLY A 1 90 ? 2.763 -4.081 -22.078 1.00 51.91 90 GLY A C 1
ATOM 743 O O . GLY A 1 90 ? 2.504 -4.173 -20.880 1.00 51.91 90 GLY A O 1
ATOM 744 N N . ASP A 1 91 ? 3.849 -4.623 -22.624 1.00 49.62 91 ASP 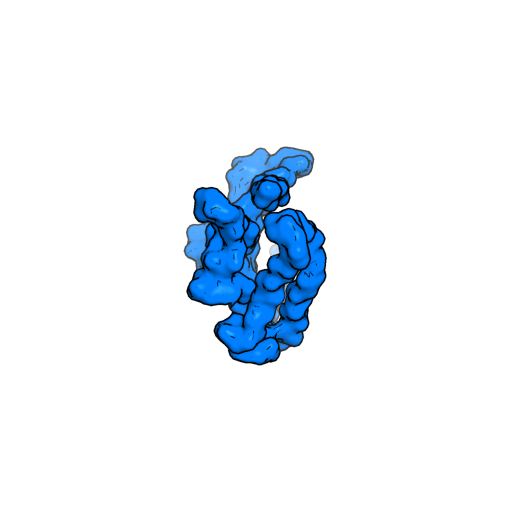A N 1
ATOM 745 C CA . ASP A 1 91 ? 4.886 -5.271 -21.832 1.00 49.62 91 ASP A CA 1
ATOM 746 C C . ASP A 1 91 ? 5.668 -4.192 -21.069 1.00 49.62 91 ASP A C 1
ATOM 748 O O . ASP A 1 91 ? 6.328 -3.335 -21.668 1.00 49.62 91 ASP A O 1
ATOM 752 N N . ALA A 1 92 ? 5.549 -4.201 -19.740 1.00 50.88 92 ALA A N 1
ATOM 753 C CA . ALA A 1 92 ? 6.134 -3.207 -18.845 1.00 50.88 92 ALA A CA 1
ATOM 754 C C . ALA A 1 92 ? 7.653 -3.064 -19.029 1.00 50.88 92 ALA A C 1
ATOM 756 O O . ALA A 1 92 ? 8.189 -1.977 -18.803 1.00 50.88 92 ALA A O 1
ATOM 757 N N . GLY A 1 93 ? 8.323 -4.137 -19.471 1.00 47.34 93 GLY A N 1
ATOM 758 C CA . GLY A 1 93 ? 9.755 -4.152 -19.767 1.00 47.34 93 GLY A CA 1
ATOM 759 C C . GLY A 1 93 ? 10.138 -3.490 -21.098 1.00 47.34 93 GLY A C 1
ATOM 760 O O . GLY A 1 93 ? 11.301 -3.149 -21.295 1.00 47.34 93 GLY A O 1
ATOM 761 N N . THR A 1 94 ? 9.180 -3.269 -22.006 1.00 44.06 94 THR A N 1
ATOM 762 C CA . THR A 1 94 ? 9.428 -2.712 -23.355 1.00 44.06 94 THR A CA 1
ATOM 763 C C . THR A 1 94 ? 9.066 -1.237 -23.490 1.00 44.06 94 THR A C 1
ATOM 765 O O . THR A 1 94 ? 9.651 -0.532 -24.316 1.00 44.06 94 THR A O 1
ATOM 768 N N . ILE A 1 95 ? 8.141 -0.732 -22.666 1.00 44.84 95 ILE A N 1
ATOM 769 C CA . ILE A 1 95 ? 7.857 0.703 -22.597 1.00 44.84 95 ILE A CA 1
ATOM 770 C C . ILE A 1 95 ? 8.979 1.340 -21.785 1.00 44.84 95 ILE A C 1
ATOM 772 O O . ILE A 1 95 ? 8.882 1.463 -20.561 1.00 44.84 95 ILE A O 1
ATOM 776 N N . ALA A 1 96 ? 10.044 1.746 -22.480 1.00 41.03 96 ALA A N 1
ATOM 777 C CA . ALA A 1 96 ? 11.095 2.564 -21.902 1.00 41.03 96 ALA A CA 1
ATOM 778 C C . ALA A 1 96 ? 10.436 3.713 -21.133 1.00 41.03 96 ALA A C 1
ATOM 780 O O . ALA A 1 96 ? 9.758 4.558 -21.723 1.00 41.03 96 ALA A O 1
ATOM 781 N N . ILE A 1 97 ? 10.604 3.738 -19.808 1.00 44.81 97 ILE A N 1
ATOM 782 C CA . ILE A 1 97 ? 10.327 4.948 -19.039 1.00 44.81 97 ILE A CA 1
ATOM 783 C C . ILE A 1 97 ? 11.213 6.002 -19.696 1.00 44.81 97 ILE A C 1
ATOM 785 O O . ILE A 1 97 ? 12.427 5.778 -19.746 1.00 44.81 97 ILE A O 1
ATOM 789 N N . PRO A 1 98 ? 10.668 7.104 -20.241 1.00 39.72 98 PRO A N 1
ATOM 790 C CA . PRO A 1 98 ? 11.506 8.147 -20.785 1.00 39.72 98 PRO A CA 1
ATOM 791 C C . PRO A 1 98 ? 12.405 8.635 -19.652 1.00 39.72 98 PRO A C 1
ATOM 793 O O . PRO A 1 98 ? 11.992 9.408 -18.785 1.00 39.72 98 PRO A O 1
ATOM 796 N N . PHE A 1 99 ? 13.653 8.172 -19.639 1.00 38.34 99 PHE A N 1
ATOM 797 C CA . PHE A 1 99 ? 14.723 8.873 -18.966 1.00 38.34 99 PHE A CA 1
ATOM 798 C C . PHE A 1 99 ? 14.865 10.169 -19.746 1.00 38.34 99 PHE A C 1
ATOM 800 O O . PHE A 1 99 ? 15.621 10.257 -20.710 1.00 38.34 99 PHE A O 1
ATOM 807 N N . LEU A 1 100 ? 14.085 11.174 -19.366 1.00 39.78 100 LEU A N 1
ATOM 808 C CA . LEU A 1 100 ? 14.197 12.514 -19.911 1.00 39.78 100 LEU A CA 1
ATOM 809 C C . LEU A 1 100 ? 15.481 13.120 -19.337 1.00 39.78 100 LEU A C 1
ATOM 811 O O . LEU A 1 100 ? 15.478 13.912 -18.394 1.00 39.78 100 LEU A O 1
ATOM 815 N N . ARG A 1 101 ? 16.615 12.688 -19.901 1.00 37.41 101 ARG A N 1
ATOM 816 C CA . ARG A 1 101 ? 17.875 13.419 -19.843 1.00 37.41 101 ARG A CA 1
ATOM 817 C C . ARG A 1 101 ? 17.621 14.732 -20.574 1.00 37.41 101 ARG A C 1
ATOM 819 O O . ARG A 1 101 ? 17.609 14.771 -21.799 1.00 37.41 101 ARG A O 1
ATOM 826 N N . GLY A 1 102 ? 17.383 15.802 -19.819 1.00 37.56 102 GLY A N 1
ATOM 827 C CA . GL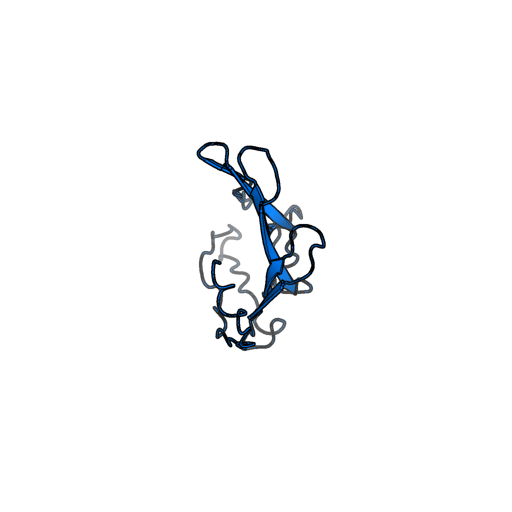Y A 1 102 ? 17.454 17.150 -20.369 1.00 37.56 102 GLY A CA 1
ATOM 828 C C . GLY A 1 102 ? 18.837 17.372 -20.986 1.00 37.56 102 GLY A C 1
ATOM 829 O O . GLY A 1 102 ? 19.839 16.898 -20.442 1.00 37.56 102 GLY A O 1
ATOM 830 N N . ALA A 1 103 ? 18.890 18.100 -22.102 1.00 41.22 103 ALA A N 1
ATOM 831 C CA . ALA A 1 103 ? 20.089 18.345 -22.913 1.00 41.22 103 ALA A CA 1
ATOM 832 C C . ALA A 1 103 ? 21.261 19.046 -22.177 1.00 41.22 103 ALA A C 1
ATOM 834 O O . ALA A 1 103 ? 22.303 19.285 -22.772 1.00 41.22 103 ALA A O 1
ATOM 835 N N . SER A 1 104 ? 21.119 19.356 -20.885 1.00 43.81 104 SER A N 1
ATOM 836 C CA . SER A 1 104 ? 22.111 20.044 -20.047 1.00 43.81 104 SER A CA 1
ATOM 837 C C . SER A 1 104 ? 22.525 19.273 -18.784 1.00 43.81 104 SER A C 1
ATOM 839 O O . SER A 1 104 ? 23.181 19.834 -17.911 1.00 43.81 104 SER A O 1
ATOM 841 N N . GLY A 1 105 ? 22.121 18.005 -18.616 1.00 44.69 105 GLY A N 1
ATOM 842 C CA . GLY A 1 105 ? 22.444 17.226 -17.406 1.00 44.69 105 GLY A CA 1
ATOM 843 C C . GLY A 1 105 ? 21.757 17.719 -16.119 1.00 44.69 105 GLY A C 1
ATOM 844 O O . GLY A 1 105 ? 21.941 17.137 -15.048 1.00 44.69 105 GLY A O 1
ATOM 845 N N . LEU A 1 106 ? 20.917 18.754 -16.209 1.00 36.50 106 LEU A N 1
ATOM 846 C CA . LEU A 1 106 ? 20.073 19.243 -15.126 1.00 36.50 106 LEU A CA 1
ATOM 847 C C . LEU A 1 106 ? 18.706 18.557 -15.198 1.00 36.50 106 LEU A C 1
ATOM 849 O O . LEU A 1 106 ? 18.019 18.604 -16.213 1.00 36.50 106 LEU A O 1
ATOM 853 N N . LYS A 1 107 ? 18.347 17.881 -14.103 1.00 45.66 107 LYS A N 1
ATOM 854 C CA . LYS A 1 107 ? 17.138 17.063 -13.940 1.00 45.66 107 LYS A CA 1
ATOM 855 C C . LYS A 1 107 ? 15.867 17.924 -14.012 1.00 45.66 107 LYS A C 1
ATOM 857 O O . LYS A 1 107 ? 15.639 18.679 -13.068 1.00 45.66 107 LYS A O 1
ATOM 862 N N . PRO A 1 108 ? 15.010 17.801 -15.037 1.00 35.56 108 PRO A N 1
ATOM 863 C CA . PRO A 1 108 ? 13.687 18.403 -14.989 1.00 35.56 108 PRO A CA 1
ATOM 864 C C . PRO A 1 108 ? 12.764 17.544 -14.119 1.00 35.56 108 PRO A C 1
ATOM 866 O O . PRO A 1 108 ? 12.837 16.313 -14.125 1.00 35.56 108 PRO A O 1
ATOM 869 N N . ALA A 1 109 ? 11.895 18.205 -13.359 1.00 41.12 109 ALA A N 1
ATOM 870 C CA . ALA A 1 109 ? 10.795 17.573 -12.647 1.00 41.12 109 ALA A CA 1
ATOM 871 C C . ALA A 1 109 ? 9.741 17.115 -13.664 1.00 41.12 109 ALA A C 1
ATOM 873 O O . ALA A 1 109 ? 8.998 17.945 -14.181 1.00 41.12 109 ALA A O 1
ATOM 874 N N . ASN A 1 110 ? 9.668 15.818 -13.965 1.00 42.66 110 ASN A N 1
ATOM 875 C CA . ASN A 1 110 ? 8.596 15.307 -14.817 1.00 42.66 110 ASN A CA 1
ATOM 876 C C . ASN A 1 110 ? 7.422 14.813 -13.984 1.00 42.66 110 ASN A C 1
ATOM 878 O O . ASN A 1 110 ? 7.462 13.762 -13.347 1.00 42.66 110 ASN A O 1
ATOM 882 N N . ASN A 1 111 ? 6.377 15.629 -14.050 1.00 41.41 111 ASN A N 1
ATOM 883 C CA . ASN A 1 111 ? 4.995 15.196 -14.147 1.00 41.41 111 ASN A CA 1
ATOM 884 C C . ASN A 1 111 ? 4.774 14.483 -15.505 1.00 41.41 111 ASN A C 1
ATOM 886 O O . ASN A 1 111 ? 5.487 14.795 -16.457 1.00 41.41 111 ASN A O 1
ATOM 890 N N . ALA A 1 112 ? 3.727 13.645 -15.592 1.00 33.28 112 ALA A N 1
ATOM 891 C CA . ALA A 1 112 ? 3.154 13.010 -16.799 1.00 33.28 112 ALA A CA 1
ATOM 892 C C . ALA A 1 112 ? 3.772 11.631 -17.162 1.00 33.28 112 ALA A C 1
ATOM 894 O O . ALA A 1 112 ? 4.978 11.514 -17.322 1.00 33.28 112 ALA A O 1
ATOM 895 N N . ILE A 1 113 ? 3.055 10.511 -17.314 1.00 37.66 113 ILE A N 1
ATOM 896 C CA . ILE A 1 113 ? 1.624 10.163 -17.304 1.00 37.66 113 ILE A CA 1
ATOM 897 C C . ILE A 1 113 ? 1.574 8.731 -16.733 1.00 37.66 113 ILE A C 1
ATOM 899 O O . ILE A 1 113 ? 2.190 7.827 -17.301 1.00 37.66 113 ILE A O 1
ATOM 903 N N . ASP A 1 114 ? 0.898 8.511 -15.601 1.00 41.00 114 ASP A N 1
ATOM 904 C CA . ASP A 1 114 ? 0.494 7.152 -15.215 1.00 41.00 114 ASP A CA 1
ATOM 905 C C . ASP A 1 114 ? -0.475 6.678 -16.298 1.00 41.00 114 ASP A C 1
ATOM 907 O O . ASP A 1 114 ? -1.448 7.369 -16.582 1.00 41.00 114 ASP A O 1
ATOM 911 N N . HIS A 1 115 ? -0.213 5.557 -16.963 1.00 39.06 115 HIS A N 1
ATOM 912 C CA . HIS A 1 115 ? -1.225 4.955 -17.823 1.00 39.06 115 HIS A CA 1
ATOM 913 C C . HIS A 1 115 ? -2.229 4.255 -16.906 1.00 39.06 115 HIS A C 1
ATOM 915 O O . HIS A 1 115 ? -1.911 3.249 -16.272 1.00 39.06 115 HIS A O 1
ATOM 921 N N . TRP A 1 116 ? -3.424 4.833 -16.788 1.00 37.50 116 TRP A N 1
ATOM 922 C CA . TRP A 1 116 ? -4.533 4.256 -16.037 1.00 37.50 116 TRP A CA 1
ATOM 923 C C . TRP A 1 116 ? -5.032 3.049 -16.839 1.00 37.50 116 TRP A C 1
ATOM 925 O O . TRP A 1 116 ? -5.498 3.202 -17.968 1.00 37.50 116 TRP A O 1
ATOM 935 N N . GLY A 1 117 ? -4.862 1.847 -16.285 1.00 37.06 117 GLY A N 1
ATOM 936 C CA . GLY A 1 117 ? -5.394 0.610 -16.858 1.00 37.06 117 GLY A CA 1
ATOM 937 C C . GLY A 1 117 ? -6.926 0.594 -16.874 1.00 37.06 117 GLY A C 1
ATOM 938 O O . GLY A 1 117 ? -7.584 1.369 -16.175 1.00 37.06 117 GLY A O 1
ATOM 939 N N . ILE A 1 118 ? -7.512 -0.302 -17.673 1.00 35.06 118 ILE A N 1
ATOM 940 C CA . ILE A 1 118 ? -8.964 -0.523 -17.683 1.00 35.06 118 ILE A CA 1
ATOM 941 C C . ILE A 1 118 ? -9.356 -1.231 -16.381 1.00 35.06 118 ILE A C 1
ATOM 943 O O . ILE A 1 118 ? -8.822 -2.286 -16.046 1.00 35.06 118 ILE A O 1
ATOM 947 N N . ILE A 1 119 ? -10.319 -0.665 -15.650 1.00 36.91 119 ILE A N 1
ATOM 948 C CA . ILE A 1 119 ? -10.920 -1.313 -14.481 1.00 36.91 119 ILE A CA 1
ATOM 949 C C . ILE A 1 119 ? -11.827 -2.443 -14.979 1.00 36.91 119 ILE A C 1
ATOM 951 O O . ILE A 1 119 ? -12.948 -2.193 -15.420 1.00 36.91 119 ILE A O 1
ATOM 955 N N . THR A 1 120 ? -11.380 -3.693 -14.863 1.00 37.31 120 THR A N 1
ATOM 956 C CA . THR A 1 120 ? -12.262 -4.854 -15.048 1.00 37.31 120 THR A CA 1
ATOM 957 C C . THR A 1 120 ? -12.811 -5.279 -13.690 1.00 37.31 120 THR A C 1
ATOM 959 O O . THR A 1 120 ? -12.156 -5.983 -12.923 1.00 37.31 120 THR A O 1
ATOM 962 N N . VAL A 1 121 ? -14.036 -4.859 -13.362 1.00 36.91 121 VAL A N 1
ATOM 963 C CA . VAL A 1 121 ? -14.705 -5.309 -12.132 1.00 36.91 121 VAL A CA 1
ATOM 964 C C . VAL A 1 121 ? -15.219 -6.736 -12.338 1.00 36.91 121 VAL A C 1
ATOM 966 O O . VAL A 1 121 ? -16.311 -6.938 -12.868 1.00 36.91 121 VAL A O 1
ATOM 969 N N . LYS A 1 122 ? -14.485 -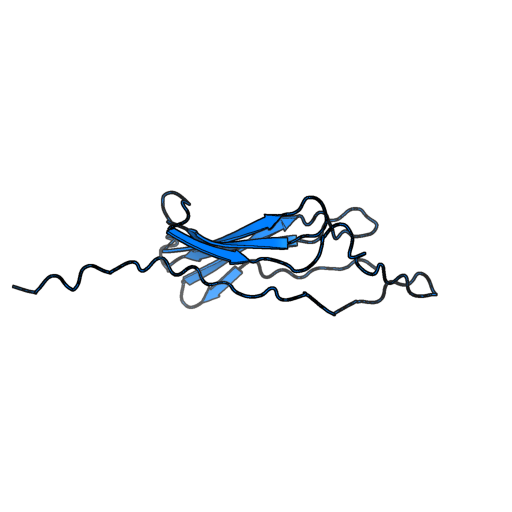7.753 -11.872 1.00 41.84 122 LYS A N 1
ATOM 970 C CA . LYS A 1 122 ? -15.103 -9.061 -11.605 1.00 41.84 122 LYS A CA 1
ATOM 971 C C . LYS A 1 122 ? -15.933 -8.937 -10.328 1.00 41.84 122 LYS A C 1
ATOM 973 O O . LYS A 1 122 ? -15.432 -9.120 -9.224 1.00 41.84 122 LYS A O 1
ATOM 978 N N . GLN A 1 123 ? -17.208 -8.574 -10.471 1.00 35.59 123 GLN A N 1
ATOM 979 C CA . GLN A 1 123 ? -18.155 -8.623 -9.360 1.00 35.59 123 GLN A CA 1
ATOM 980 C C . GLN A 1 123 ? -18.378 -10.083 -8.954 1.00 35.59 123 GLN A C 1
ATOM 982 O O . GLN A 1 123 ? -19.163 -10.795 -9.579 1.00 35.59 123 GLN A O 1
ATOM 987 N N . THR A 1 124 ? -17.770 -10.531 -7.861 1.00 38.22 124 THR A N 1
ATOM 988 C CA . THR A 1 124 ? -18.354 -11.639 -7.104 1.00 38.22 124 THR A CA 1
ATOM 989 C C . THR A 1 124 ? -19.574 -11.062 -6.392 1.00 38.22 124 THR A C 1
ATOM 991 O O . THR A 1 124 ? -19.435 -10.281 -5.452 1.00 38.22 124 THR A O 1
ATOM 994 N N . ARG A 1 125 ? -20.788 -11.368 -6.873 1.00 31.91 125 ARG A N 1
ATOM 995 C CA . ARG A 1 125 ? -22.030 -11.009 -6.170 1.00 31.91 125 ARG A CA 1
ATOM 996 C C . ARG A 1 125 ? -22.024 -11.683 -4.797 1.00 31.91 125 ARG A C 1
ATOM 998 O O . ARG A 1 125 ? -22.424 -12.837 -4.678 1.00 31.91 125 ARG A O 1
ATOM 1005 N N . ILE A 1 126 ? -21.607 -10.968 -3.758 1.00 38.69 126 ILE A N 1
ATOM 1006 C CA . ILE A 1 126 ? -21.878 -11.376 -2.383 1.00 38.69 126 ILE A CA 1
ATOM 1007 C C . ILE A 1 126 ? -23.317 -10.948 -2.103 1.00 38.69 126 ILE A C 1
ATOM 1009 O O . ILE A 1 126 ? -23.613 -9.760 -1.973 1.00 38.69 126 ILE A O 1
ATOM 1013 N N . ARG A 1 127 ? -24.237 -11.918 -2.072 1.00 36.03 127 ARG A N 1
ATOM 1014 C CA . ARG A 1 127 ? -25.556 -11.696 -1.475 1.00 36.03 127 ARG A CA 1
ATOM 1015 C C . ARG A 1 127 ? -25.318 -11.501 0.017 1.00 36.03 127 ARG A C 1
ATOM 1017 O O . ARG A 1 127 ? -24.902 -12.434 0.696 1.00 36.03 127 ARG A O 1
ATOM 1024 N N . PHE A 1 128 ? -25.558 -10.297 0.520 1.00 37.41 128 PHE A N 1
ATOM 1025 C CA . PHE A 1 128 ? -25.757 -10.124 1.953 1.00 37.41 128 PHE A CA 1
ATOM 1026 C C . PHE A 1 128 ? -26.964 -10.986 2.358 1.00 37.41 128 PHE A C 1
ATOM 1028 O O . PHE A 1 128 ? -27.964 -10.967 1.629 1.00 37.41 128 PHE A O 1
ATOM 1035 N N . PRO A 1 129 ? -26.920 -11.749 3.465 1.00 39.75 129 PRO A N 1
ATOM 1036 C CA . PRO A 1 129 ? -28.150 -12.266 4.042 1.00 39.75 129 PRO A CA 1
ATOM 1037 C C . PRO A 1 129 ? -29.060 -11.068 4.326 1.00 39.75 129 PRO A C 1
ATOM 1039 O O . PRO A 1 129 ? -28.651 -10.106 4.980 1.00 39.75 129 PRO A O 1
ATOM 1042 N N . GLN A 1 130 ? -30.262 -11.088 3.748 1.00 41.84 130 GLN A N 1
ATOM 1043 C CA . GLN A 1 130 ? -31.274 -10.088 4.052 1.00 41.84 130 GLN A CA 1
ATOM 1044 C C . GLN A 1 130 ? -31.593 -10.169 5.548 1.00 41.84 130 GLN A C 1
ATOM 1046 O O . GLN A 1 130 ? -31.689 -11.257 6.108 1.00 41.84 130 GLN A O 1
ATOM 1051 N N . SER A 1 131 ? -31.659 -8.986 6.155 1.00 44.66 131 SER A N 1
ATOM 1052 C CA . SER A 1 131 ? -31.994 -8.663 7.544 1.00 44.66 131 SER A CA 1
ATOM 1053 C C . SER A 1 131 ? -32.611 -9.786 8.380 1.00 44.66 131 SER A C 1
ATOM 1055 O O . SER A 1 131 ? -33.679 -10.306 8.059 1.00 44.66 131 SER A O 1
ATOM 1057 N N . ILE A 1 132 ? -31.993 -10.033 9.535 1.00 47.19 132 ILE A N 1
ATOM 1058 C CA . ILE A 1 132 ? -32.640 -10.671 10.679 1.00 47.19 132 ILE A CA 1
ATOM 1059 C C . ILE A 1 132 ? -33.860 -9.809 11.035 1.00 47.19 132 ILE A C 1
ATOM 1061 O O . ILE A 1 132 ? -33.726 -8.606 11.269 1.00 47.19 132 ILE A O 1
ATOM 1065 N N . THR A 1 133 ? -35.047 -10.403 10.993 1.00 44.94 133 THR A N 1
ATOM 1066 C CA . THR A 1 133 ? -36.304 -9.771 11.400 1.00 44.94 133 THR A CA 1
ATOM 1067 C C . THR A 1 133 ? -36.246 -9.493 12.905 1.00 44.94 133 THR A C 1
ATOM 1069 O O . THR A 1 133 ? -35.882 -10.405 13.650 1.00 44.94 133 THR A O 1
ATOM 1072 N N . PRO A 1 134 ? -36.570 -8.281 13.387 1.00 44.75 134 PRO A N 1
ATOM 1073 C CA . PRO A 1 134 ? -36.729 -8.066 14.818 1.00 44.75 134 PRO A CA 1
ATOM 1074 C C . PRO A 1 134 ? -38.019 -8.759 15.283 1.00 44.75 134 PRO A C 1
ATOM 1076 O O . PRO A 1 134 ? -39.092 -8.468 14.753 1.00 44.75 134 PRO A O 1
ATOM 1079 N N . TYR A 1 135 ? -37.893 -9.667 16.252 1.00 49.94 135 TYR A N 1
ATOM 1080 C CA . TYR A 1 135 ? -38.965 -10.051 17.174 1.00 49.94 135 TYR A CA 1
ATOM 1081 C C . TYR A 1 135 ? -38.588 -9.553 18.564 1.00 49.94 135 TYR A C 1
ATOM 1083 O O . TYR A 1 135 ? -37.399 -9.718 18.928 1.00 49.94 135 TYR A O 1
#

Secondary structure (DSSP, 8-state):
---------EEEETTEEEEEEEEEEEEEE-TTSPEEEEEEEEEEE-TTS-EEEEEEEEEE-SSS-EEEEEEEEPTTT--EEEEEE---SS-TTTS-------TTS----------------------PPP-PPP-

Foldseek 3Di:
DAPPDDDDQWDDDPLKIKGWDWDFAPADDDPVRHTDIDTAKIFIAHNVRQTDWMKGFDFDRPYGTDGQKIFTADRPPRHGPDIWGFDDPDDPVPPPPPPPCDPPNDDDDDDDDDPGGDGDDPDPPDPDPPDDDDD

Radius of gyration: 19.65 Å; chains: 1; bounding box: 62×32×44 Å

Sequence (135 aa):
MSVQQKLVSQISWKGKRVVFETIDRNDLYTTGGVKAKALSRIKVYNENNELVRQIGFDYDNRDRLQLQSLSFLDRATNNKVQAYTFDYYGDAGTIAIPFLRGASGLKPANNAIDHWGIITVKQTRIRFPQSITPY